Protein AF-A0A1V3CF51-F1 (afdb_monomer_lite)

InterPro domains:
  IPR002104 Integrase, catalytic domain [PS51898] (1-59)
  IPR011010 DNA breaking-rejoining enzyme, catalytic core [SSF56349] (2-57)
  IPR013762 Integrase-like, catalytic domain superfamily [G3DSA:1.10.443.10] (1-59)

Sequence (59 aa):
MNPGEIHKLHSAVFKVPHPERNHCLLLMGYLHGVQASE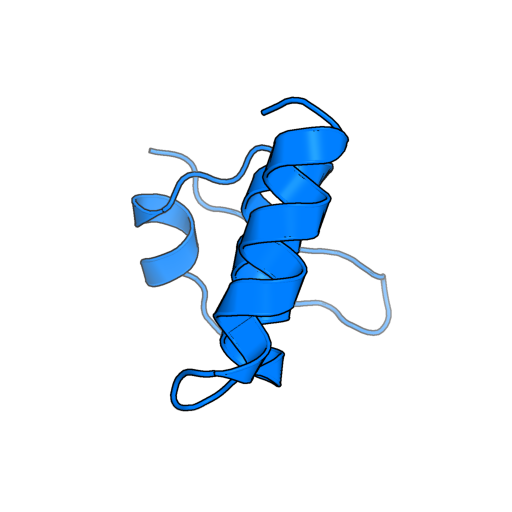LLGIKLSDIDLQAGNLNIRRL

Radius of gyration: 12.3 Å; chains: 1; bounding box: 29×22×30 Å

pLDDT: mean 91.62, std 3.73, range [74.19, 97.81]

Foldseek 3Di:
DDPVVLVVVLVVLVVDPPSVVVNVVSCCCVVVVQDPVQVVVFDPVQDDPVVRGGHTDDD

Secondary structure (DSSP, 8-state):
--HHHHHHHHHHHTTSSSHHHHHHHHHHHHHH---HHHHTT--GGGEETTTTEE-----

Organism: Escherichia coli (NCBI:txid562)

Structure (mmCIF, N/CA/C/O backbone):
data_AF-A0A1V3CF51-F1
#
_entry.id   AF-A0A1V3CF51-F1
#
loop_
_atom_site.group_PDB
_atom_site.id
_atom_site.type_symbol
_atom_site.label_atom_id
_atom_site.label_alt_id
_atom_site.label_comp_id
_atom_site.label_asym_id
_atom_site.label_entity_id
_atom_site.label_seq_id
_atom_site.pdbx_PDB_ins_code
_atom_site.Cartn_x
_atom_site.Cartn_y
_atom_site.Cartn_z
_atom_site.occupancy
_atom_site.B_iso_or_equiv
_atom_site.auth_seq_id
_atom_site.auth_comp_id
_atom_site.auth_asym_id
_atom_site.auth_atom_id
_atom_site.pdbx_PDB_model_num
ATOM 1 N N . MET A 1 1 ? 13.349 2.301 -0.279 1.00 74.19 1 MET A N 1
ATOM 2 C CA . MET A 1 1 ? 13.040 2.131 -1.713 1.00 74.19 1 MET A CA 1
ATOM 3 C C . MET A 1 1 ? 13.422 3.426 -2.410 1.00 74.19 1 MET A C 1
ATOM 5 O O . MET A 1 1 ? 12.981 4.476 -1.957 1.00 74.19 1 MET A O 1
ATOM 9 N N . ASN A 1 2 ? 14.315 3.390 -3.396 1.00 86.38 2 ASN A N 1
ATOM 10 C CA . ASN A 1 2 ? 14.756 4.598 -4.102 1.00 86.38 2 ASN A CA 1
ATOM 11 C C . ASN A 1 2 ? 13.772 4.977 -5.237 1.00 86.38 2 ASN A C 1
ATOM 13 O O . ASN A 1 2 ? 12.983 4.132 -5.671 1.00 86.38 2 ASN A O 1
ATOM 17 N N . PRO A 1 3 ? 13.810 6.218 -5.762 1.00 87.94 3 PRO A N 1
ATOM 18 C CA . PRO A 1 3 ? 12.864 6.660 -6.794 1.00 87.94 3 PRO A CA 1
ATOM 19 C C . PRO A 1 3 ? 12.860 5.809 -8.078 1.00 87.94 3 PRO A C 1
ATOM 21 O O . PRO A 1 3 ? 11.820 5.664 -8.725 1.00 87.94 3 PRO A O 1
ATOM 24 N N . GLY A 1 4 ? 14.001 5.217 -8.447 1.00 93.44 4 GLY A N 1
ATOM 25 C CA . GLY A 1 4 ? 14.115 4.343 -9.617 1.00 93.44 4 GLY A CA 1
ATOM 26 C C . GLY A 1 4 ? 13.428 2.988 -9.424 1.00 93.44 4 GLY A C 1
ATOM 27 O O . GLY A 1 4 ? 12.783 2.482 -10.342 1.00 93.44 4 GLY A O 1
ATOM 28 N N . GLU A 1 5 ? 13.517 2.408 -8.226 1.00 92.00 5 GLU A N 1
ATOM 29 C CA . GLU A 1 5 ? 12.783 1.189 -7.854 1.00 92.00 5 GLU A CA 1
ATOM 30 C C . GLU A 1 5 ? 11.271 1.423 -7.879 1.00 92.00 5 GLU A C 1
ATOM 32 O O . GLU A 1 5 ? 10.530 0.599 -8.416 1.00 92.00 5 GLU A O 1
ATOM 37 N N . ILE A 1 6 ? 10.820 2.580 -7.385 1.00 92.12 6 ILE A N 1
ATOM 38 C CA . ILE A 1 6 ? 9.404 2.965 -7.409 1.00 92.12 6 ILE A CA 1
ATOM 39 C C . ILE A 1 6 ? 8.877 3.072 -8.840 1.00 92.1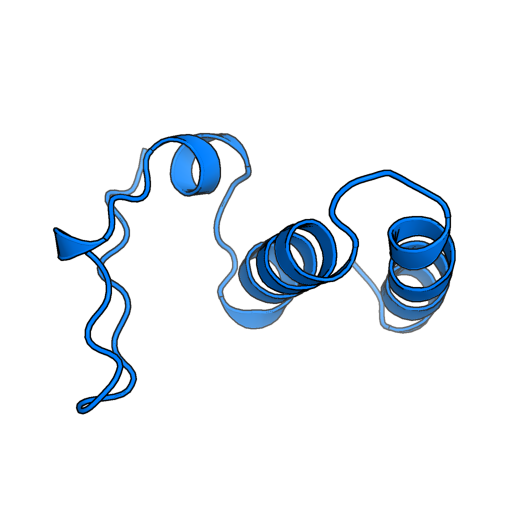2 6 ILE A C 1
ATOM 41 O O . ILE A 1 6 ? 7.805 2.545 -9.123 1.00 92.12 6 ILE A O 1
ATOM 45 N N . HIS A 1 7 ? 9.632 3.663 -9.769 1.00 93.06 7 HIS A N 1
ATOM 46 C CA . HIS A 1 7 ? 9.232 3.723 -11.1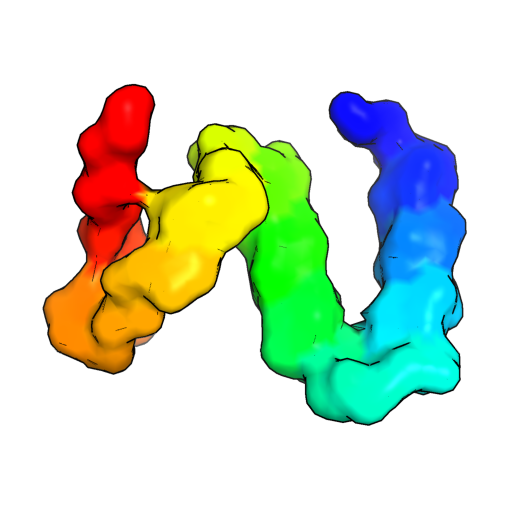82 1.00 93.06 7 HIS A CA 1
ATOM 47 C C . HIS A 1 7 ? 9.073 2.336 -11.821 1.00 93.06 7 HIS A C 1
ATOM 49 O O . HIS A 1 7 ? 8.138 2.096 -12.596 1.00 93.06 7 HIS A O 1
ATOM 55 N N . LYS A 1 8 ? 9.971 1.401 -11.487 1.00 95.44 8 LYS A N 1
ATOM 56 C CA . LYS A 1 8 ? 9.886 0.015 -11.966 1.00 95.44 8 LYS A CA 1
ATOM 57 C C . LYS A 1 8 ? 8.659 -0.692 -11.393 1.00 95.44 8 LYS A C 1
ATOM 59 O O . LYS A 1 8 ? 7.926 -1.328 -12.148 1.00 95.44 8 LYS A O 1
ATOM 64 N N . LEU A 1 9 ? 8.405 -0.544 -10.092 1.00 94.50 9 LEU A N 1
ATOM 65 C CA . LEU A 1 9 ? 7.240 -1.133 -9.428 1.00 94.50 9 LEU A CA 1
ATOM 66 C C . LEU A 1 9 ? 5.930 -0.532 -9.933 1.00 94.50 9 LEU A C 1
ATOM 68 O O . LEU A 1 9 ? 5.012 -1.282 -10.243 1.00 94.50 9 LEU A O 1
ATOM 72 N N . HIS A 1 10 ? 5.868 0.787 -10.116 1.00 93.94 10 HIS A N 1
ATOM 73 C CA . HIS A 1 10 ? 4.743 1.470 -10.752 1.00 93.94 10 HIS A CA 1
ATOM 74 C C . HIS A 1 10 ? 4.426 0.843 -12.114 1.00 93.94 10 HIS A C 1
ATOM 76 O O . HIS A 1 10 ? 3.307 0.407 -12.357 1.00 93.94 10 HIS A O 1
ATOM 82 N N . SER A 1 11 ? 5.437 0.700 -12.973 1.00 96.00 11 SER A N 1
ATOM 83 C CA . SER A 1 11 ? 5.273 0.097 -14.302 1.00 96.00 11 SER A CA 1
ATOM 84 C C . SER A 1 11 ? 4.853 -1.379 -14.251 1.00 96.00 11 SER A C 1
ATOM 86 O O . SER A 1 11 ? 4.190 -1.863 -15.167 1.00 96.00 11 SER A O 1
ATOM 88 N N . ALA A 1 12 ? 5.252 -2.114 -13.211 1.00 96.81 12 ALA A N 1
ATOM 89 C CA . ALA A 1 12 ? 4.885 -3.515 -13.018 1.00 96.81 12 ALA A CA 1
ATOM 90 C C . ALA A 1 12 ? 3.455 -3.681 -12.481 1.00 96.81 12 ALA A C 1
ATOM 92 O O . ALA A 1 12 ? 2.760 -4.613 -12.882 1.00 96.81 12 ALA A O 1
ATOM 93 N N . VAL A 1 13 ? 2.995 -2.766 -11.623 1.00 96.81 13 VAL A N 1
ATOM 94 C CA . VAL A 1 13 ? 1.650 -2.777 -11.032 1.00 96.81 13 VAL A CA 1
ATOM 95 C C . VAL A 1 13 ? 0.554 -2.762 -12.100 1.00 96.81 13 VAL A C 1
ATOM 97 O O . VAL A 1 13 ? -0.430 -3.483 -11.970 1.00 96.81 13 VAL A O 1
ATOM 100 N N . PHE A 1 14 ? 0.744 -2.021 -13.193 1.00 95.50 14 PHE A N 1
ATOM 101 C CA . PHE A 1 14 ? -0.229 -1.967 -14.292 1.00 95.50 14 PHE A CA 1
ATOM 102 C C . PHE A 1 14 ? -0.259 -3.222 -15.180 1.00 95.50 14 PHE A C 1
ATOM 104 O O . PHE A 1 14 ? -1.068 -3.300 -16.101 1.00 95.50 14 PHE A O 1
ATOM 111 N N . LYS A 1 15 ? 0.596 -4.218 -14.915 1.00 97.44 15 LYS A N 1
ATOM 112 C CA . LYS A 1 15 ? 0.639 -5.496 -15.649 1.00 97.44 15 LYS A CA 1
ATOM 113 C C . LYS A 1 15 ? -0.042 -6.644 -14.902 1.00 97.44 15 LYS A C 1
ATOM 115 O O . LYS A 1 15 ? -0.050 -7.766 -15.400 1.00 97.44 15 LYS A O 1
ATOM 120 N N . VAL A 1 16 ? -0.575 -6.388 -13.708 1.00 94.94 16 VAL A N 1
ATOM 121 C CA . VAL A 1 16 ? -1.222 -7.392 -12.853 1.00 94.94 16 VAL A CA 1
ATOM 122 C C . VAL A 1 16 ? -2.680 -7.008 -12.564 1.00 94.94 16 VAL A C 1
ATOM 124 O O . VAL A 1 16 ? -3.043 -5.840 -12.711 1.00 94.94 16 VAL A O 1
ATOM 127 N N . PRO A 1 17 ? -3.536 -7.955 -12.137 1.00 97.81 17 PRO A N 1
ATOM 128 C CA . PRO A 1 17 ? -4.917 -7.646 -11.776 1.00 97.81 17 PRO A CA 1
ATOM 129 C C . PRO A 1 17 ? -5.037 -6.603 -10.655 1.00 97.81 17 PRO A C 1
ATOM 131 O O . PRO A 1 17 ? -4.246 -6.596 -9.707 1.00 97.81 17 PRO A O 1
ATOM 134 N N . HIS A 1 18 ? -6.095 -5.789 -10.728 1.00 95.81 18 HIS A N 1
ATOM 135 C CA . HIS A 1 18 ? -6.409 -4.692 -9.798 1.00 95.81 18 HIS A CA 1
ATOM 136 C C . HIS A 1 18 ? -5.302 -3.624 -9.698 1.00 95.81 18 HIS A C 1
ATOM 138 O O . HIS A 1 18 ? -4.804 -3.349 -8.597 1.00 95.81 18 HIS A O 1
ATOM 144 N N . PRO A 1 19 ? -4.888 -3.034 -10.830 1.00 96.25 19 PRO A N 1
ATOM 145 C CA . PRO A 1 19 ? -3.732 -2.150 -10.873 1.00 96.25 19 PRO A CA 1
ATOM 146 C C . PRO A 1 19 ? -3.913 -0.886 -10.023 1.00 96.25 19 PRO A C 1
ATOM 148 O O . PRO A 1 19 ? -2.979 -0.500 -9.329 1.00 96.25 19 PRO A O 1
ATOM 151 N N . GLU A 1 20 ? -5.106 -0.291 -9.968 1.00 94.62 20 GLU A N 1
ATOM 152 C CA . GLU A 1 20 ? -5.388 0.910 -9.166 1.00 94.62 20 GLU A CA 1
ATOM 153 C C . GLU A 1 20 ? -5.229 0.628 -7.669 1.00 94.62 20 GLU A C 1
ATOM 155 O O . GLU A 1 20 ? -4.562 1.375 -6.949 1.00 94.62 20 GLU A O 1
ATOM 160 N N . ARG A 1 21 ? -5.783 -0.501 -7.204 1.00 92.69 21 ARG A N 1
ATOM 161 C CA . ARG A 1 21 ? -5.633 -0.956 -5.816 1.00 92.69 21 ARG A CA 1
ATOM 162 C C . ARG A 1 21 ? -4.163 -1.196 -5.495 1.00 92.69 21 ARG A C 1
ATOM 164 O O . ARG A 1 21 ? -3.665 -0.700 -4.491 1.00 92.69 21 ARG A O 1
ATOM 171 N N . ASN A 1 22 ? -3.462 -1.956 -6.332 1.00 94.75 22 ASN A N 1
ATOM 172 C CA . ASN A 1 22 ? -2.062 -2.302 -6.088 1.00 94.75 22 ASN A CA 1
ATOM 173 C C . ASN A 1 22 ? -1.159 -1.057 -6.140 1.00 94.75 22 ASN A C 1
ATOM 175 O O . ASN A 1 22 ? -0.196 -0.968 -5.381 1.00 94.75 22 ASN A O 1
ATOM 179 N N . HIS A 1 23 ? -1.498 -0.080 -6.983 1.00 94.75 23 HIS A N 1
ATOM 180 C CA . HIS A 1 23 ? -0.809 1.203 -7.052 1.00 94.75 23 HIS A CA 1
ATOM 181 C C . HIS A 1 23 ? -1.015 2.005 -5.766 1.00 94.75 23 HIS A C 1
ATOM 183 O O . HIS A 1 23 ? -0.042 2.493 -5.193 1.00 94.75 23 HIS A O 1
ATOM 189 N N . CYS A 1 24 ? -2.252 2.061 -5.263 1.00 92.00 24 CYS A N 1
ATOM 190 C CA . CYS A 1 24 ? -2.558 2.665 -3.970 1.00 92.00 24 CYS A CA 1
ATOM 191 C C . CYS A 1 24 ? -1.749 2.004 -2.840 1.00 92.00 24 CYS A C 1
ATOM 193 O O . CYS A 1 24 ? -1.070 2.701 -2.093 1.00 92.00 24 CYS A O 1
ATOM 195 N N . LEU A 1 25 ? -1.724 0.668 -2.764 1.00 92.06 25 LEU A N 1
ATOM 196 C CA . LEU A 1 25 ? -0.954 -0.064 -1.747 1.00 92.06 25 LEU A CA 1
ATOM 197 C C . LEU A 1 25 ? 0.557 0.211 -1.835 1.00 92.06 25 LEU A C 1
ATOM 199 O O . LEU A 1 25 ? 1.207 0.404 -0.807 1.00 92.06 25 LEU A O 1
ATOM 203 N N . LEU A 1 26 ? 1.114 0.277 -3.050 1.00 93.38 26 LEU A N 1
ATOM 204 C CA . LEU A 1 26 ? 2.517 0.638 -3.271 1.00 93.38 26 LEU A CA 1
ATOM 205 C C . LEU A 1 26 ? 2.821 2.047 -2.743 1.00 93.38 26 LEU A C 1
ATOM 207 O O . LEU A 1 26 ? 3.817 2.241 -2.044 1.00 93.38 26 LEU A O 1
ATOM 211 N N . LEU A 1 27 ? 1.962 3.021 -3.055 1.00 91.69 27 LEU A N 1
ATOM 212 C CA . LEU A 1 27 ? 2.113 4.394 -2.577 1.00 91.69 27 LEU A CA 1
ATOM 213 C C . LEU A 1 27 ? 1.958 4.492 -1.059 1.00 91.69 27 LEU A C 1
ATOM 215 O O . LEU A 1 27 ? 2.721 5.217 -0.431 1.00 91.69 27 LEU A O 1
ATOM 219 N N . MET A 1 28 ? 1.042 3.732 -0.459 1.00 90.69 28 MET A N 1
ATOM 220 C CA . MET A 1 28 ? 0.878 3.695 0.996 1.00 90.69 28 MET A CA 1
ATOM 221 C C . MET A 1 28 ? 2.135 3.183 1.705 1.00 90.69 28 MET A C 1
ATOM 223 O O . MET A 1 28 ? 2.574 3.771 2.694 1.00 90.69 28 MET A O 1
ATOM 227 N N . GLY A 1 29 ? 2.764 2.134 1.171 1.00 91.31 29 GLY A N 1
ATOM 228 C CA . GLY A 1 29 ? 4.040 1.649 1.694 1.00 91.31 29 GLY A CA 1
ATOM 229 C C . GLY A 1 29 ? 5.180 2.653 1.509 1.00 91.31 29 GLY A C 1
ATOM 230 O O . GLY A 1 29 ? 5.992 2.838 2.414 1.00 91.31 29 GLY A O 1
ATOM 231 N N . TYR A 1 30 ? 5.227 3.336 0.362 1.00 91.56 30 TYR A N 1
ATOM 232 C CA . TYR A 1 30 ? 6.303 4.275 0.035 1.00 91.56 30 TYR A CA 1
ATOM 233 C C . TYR A 1 30 ? 6.198 5.626 0.759 1.00 91.56 30 TYR A C 1
ATOM 235 O O . TYR A 1 30 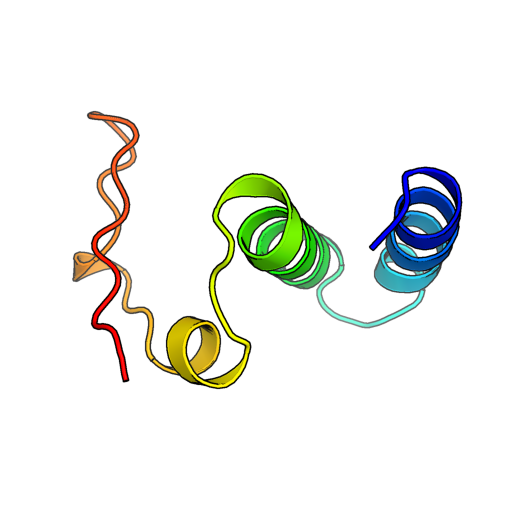? 7.184 6.087 1.327 1.00 91.56 30 TYR A O 1
ATOM 243 N N . LEU A 1 31 ? 5.026 6.264 0.736 1.00 89.12 31 LEU A N 1
ATOM 244 C CA . LEU A 1 31 ? 4.812 7.617 1.265 1.00 89.12 31 LEU A CA 1
ATOM 245 C C . LEU A 1 31 ? 4.579 7.623 2.776 1.00 89.12 31 LEU A C 1
ATOM 247 O O . LEU A 1 31 ? 5.048 8.523 3.467 1.00 89.12 31 LEU A O 1
ATOM 251 N N . HIS A 1 32 ? 3.853 6.627 3.286 1.00 87.50 32 HIS A N 1
ATOM 252 C CA . HIS A 1 32 ? 3.401 6.598 4.680 1.00 87.50 32 HIS A CA 1
ATOM 253 C C . HIS A 1 32 ? 4.152 5.567 5.539 1.00 87.50 32 HIS A C 1
ATOM 255 O O . HIS A 1 32 ? 3.907 5.474 6.744 1.00 87.50 32 HIS A O 1
ATOM 261 N N . GLY A 1 33 ? 5.069 4.793 4.941 1.00 90.12 33 GLY A N 1
ATOM 262 C CA . GLY A 1 33 ? 5.842 3.769 5.649 1.00 90.12 33 GLY A CA 1
ATOM 263 C C . GLY A 1 33 ? 4.962 2.668 6.245 1.00 90.12 33 GLY A C 1
ATOM 264 O O . GLY A 1 33 ? 5.268 2.149 7.318 1.00 90.12 33 GLY A O 1
ATOM 265 N N . VAL A 1 34 ? 3.828 2.370 5.605 1.00 90.25 34 VAL A N 1
ATOM 266 C CA . VAL A 1 34 ? 2.902 1.325 6.057 1.00 90.25 34 VAL A CA 1
ATOM 267 C C . VAL A 1 34 ? 3.432 -0.036 5.617 1.00 90.25 34 VAL A C 1
ATOM 269 O O . VAL A 1 34 ? 3.801 -0.235 4.457 1.00 90.25 34 VAL A O 1
ATOM 272 N N . GLN A 1 35 ? 3.480 -0.987 6.541 1.00 91.31 35 GLN A N 1
ATOM 273 C CA . GLN A 1 35 ? 3.954 -2.337 6.258 1.00 91.31 35 GLN A CA 1
ATOM 274 C C . GLN A 1 35 ? 2.890 -3.153 5.520 1.00 91.31 35 GLN A C 1
ATOM 276 O O . GLN A 1 35 ? 1.690 -2.933 5.671 1.00 91.31 35 GLN A O 1
ATOM 281 N N . ALA A 1 36 ? 3.318 -4.159 4.754 1.00 90.69 36 ALA A N 1
ATOM 282 C CA . ALA A 1 36 ? 2.396 -5.016 4.008 1.00 90.69 36 ALA A CA 1
ATOM 283 C C . ALA A 1 36 ? 1.352 -5.694 4.915 1.00 90.69 36 ALA A C 1
ATOM 285 O O . ALA A 1 36 ? 0.178 -5.749 4.570 1.00 90.69 36 ALA A O 1
ATOM 286 N N . SER A 1 37 ? 1.758 -6.162 6.095 1.00 91.94 37 SER A N 1
ATOM 287 C CA . SER A 1 37 ? 0.863 -6.767 7.089 1.00 91.94 37 SER A CA 1
ATOM 288 C C . SER A 1 37 ? -0.171 -5.784 7.649 1.00 91.94 37 SER A C 1
ATOM 290 O O . SER A 1 37 ? -1.316 -6.171 7.867 1.00 91.94 37 SER A O 1
ATOM 292 N N . GLU A 1 38 ? 0.198 -4.513 7.824 1.00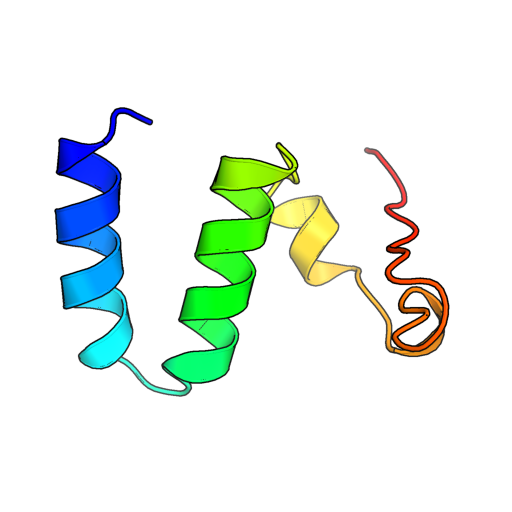 91.81 38 GLU A N 1
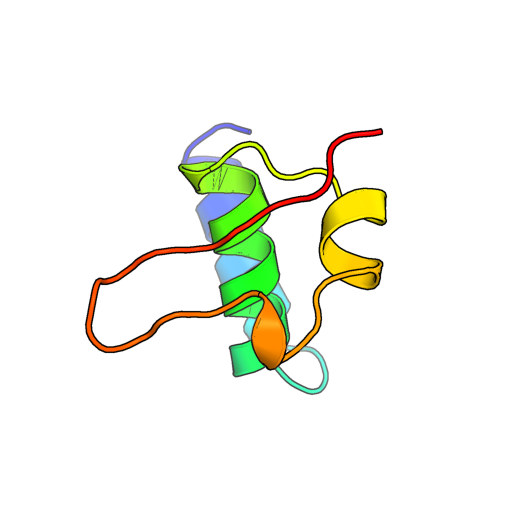ATOM 293 C CA . GLU A 1 38 ? -0.714 -3.442 8.244 1.00 91.81 38 GLU A CA 1
ATOM 294 C C . GLU A 1 38 ? -1.732 -3.126 7.135 1.00 91.81 38 GLU A C 1
ATOM 296 O O . GLU A 1 38 ? -2.929 -3.023 7.405 1.00 91.81 38 GLU A O 1
ATOM 301 N N . LEU A 1 39 ? -1.281 -3.056 5.872 1.00 90.25 39 LEU A N 1
ATOM 302 C CA . LEU A 1 39 ? -2.137 -2.815 4.701 1.00 90.25 39 LEU A CA 1
ATOM 303 C C . LEU A 1 39 ? -3.232 -3.875 4.536 1.00 90.25 39 LEU A C 1
ATOM 305 O O . LEU A 1 39 ? -4.361 -3.545 4.177 1.00 90.25 39 LEU A O 1
ATOM 309 N N . LEU A 1 40 ? -2.913 -5.141 4.813 1.00 89.31 40 LEU A N 1
ATOM 310 C CA . LEU A 1 40 ? -3.868 -6.250 4.730 1.00 89.31 40 LEU A CA 1
ATOM 311 C C . LEU A 1 40 ? -4.979 -6.167 5.793 1.00 89.31 40 LEU A C 1
ATOM 313 O O . LEU A 1 40 ? -6.012 -6.818 5.644 1.00 89.31 40 LEU A O 1
ATOM 317 N N . GLY A 1 41 ? -4.779 -5.380 6.855 1.00 89.31 41 GLY A N 1
ATOM 318 C CA . GLY A 1 41 ? -5.736 -5.200 7.947 1.00 89.31 41 GLY A CA 1
ATOM 319 C C . GLY A 1 41 ? -6.626 -3.957 7.839 1.00 89.31 41 GLY A C 1
ATOM 320 O O . GLY A 1 41 ? -7.491 -3.781 8.705 1.00 89.31 41 GLY A O 1
ATOM 321 N N . ILE A 1 42 ? -6.423 -3.107 6.823 1.00 89.19 42 ILE A N 1
ATOM 322 C CA . ILE A 1 42 ? -7.167 -1.852 6.643 1.00 89.19 42 ILE A CA 1
ATOM 323 C C . ILE A 1 42 ? -8.633 -2.142 6.321 1.00 89.19 42 ILE A C 1
ATOM 325 O O . ILE A 1 42 ? -8.957 -2.929 5.427 1.00 89.19 42 ILE A O 1
ATOM 329 N N . LYS A 1 43 ? -9.533 -1.458 7.027 1.00 91.19 43 LYS A N 1
ATOM 330 C CA . LYS A 1 43 ? -10.974 -1.456 6.761 1.00 91.19 43 LYS A CA 1
ATOM 331 C C . LYS A 1 43 ? -11.397 -0.113 6.175 1.00 91.19 43 LYS A C 1
ATOM 333 O O . LYS A 1 43 ? -10.754 0.902 6.405 1.00 91.19 43 LYS A O 1
ATOM 338 N N . LEU A 1 44 ? -12.544 -0.078 5.495 1.00 90.00 44 LEU A N 1
ATOM 339 C CA . LEU A 1 44 ? -13.131 1.191 5.037 1.00 90.00 44 LEU A CA 1
ATOM 340 C C . LEU A 1 44 ? -13.390 2.167 6.196 1.00 90.00 44 LEU A C 1
ATOM 342 O O . LEU A 1 44 ? -13.248 3.366 6.015 1.00 90.00 44 LEU A O 1
ATOM 346 N N . SER A 1 45 ? -13.702 1.657 7.392 1.00 93.94 45 SER A N 1
ATOM 347 C CA . SER A 1 45 ? -13.876 2.468 8.605 1.00 93.94 45 SER A CA 1
ATOM 348 C C . SER A 1 45 ? -12.594 3.148 9.094 1.00 93.94 45 SER A C 1
ATOM 350 O O . SER A 1 45 ? -12.670 4.025 9.945 1.00 93.94 45 SER A O 1
ATOM 352 N N . ASP A 1 46 ? -11.429 2.720 8.606 1.00 92.25 46 ASP A N 1
ATOM 353 C CA . ASP A 1 46 ? -10.135 3.305 8.957 1.00 92.25 46 ASP A CA 1
ATOM 354 C C . ASP A 1 46 ? -9.765 4.482 8.027 1.00 92.25 46 ASP A C 1
ATOM 356 O O . ASP A 1 46 ? -8.735 5.125 8.233 1.00 92.25 46 ASP A O 1
ATOM 360 N N . ILE A 1 47 ? -10.580 4.762 6.999 1.00 90.94 47 ILE A N 1
ATOM 361 C CA . ILE A 1 47 ? -10.315 5.766 5.964 1.00 90.94 47 ILE A CA 1
ATOM 362 C C . ILE A 1 47 ? -11.319 6.914 6.093 1.00 90.94 47 ILE A C 1
ATOM 364 O O . ILE A 1 47 ? -12.519 6.726 5.896 1.00 90.94 47 ILE A O 1
ATOM 368 N N . ASP A 1 48 ? -10.812 8.121 6.331 1.00 92.94 48 ASP A N 1
ATOM 369 C CA . ASP A 1 48 ? -11.579 9.358 6.213 1.00 92.94 48 ASP A CA 1
ATOM 370 C C . ASP A 1 48 ? -11.112 10.126 4.972 1.00 92.94 48 ASP A C 1
ATOM 372 O O . ASP A 1 48 ? -10.108 10.840 4.984 1.00 92.94 48 ASP A O 1
ATOM 376 N N . LEU A 1 49 ? -11.853 9.964 3.874 1.00 88.81 49 LEU A N 1
ATOM 377 C CA . LEU A 1 49 ? -11.550 10.634 2.609 1.00 88.81 49 LEU A CA 1
ATOM 378 C C . LEU A 1 49 ? -11.834 12.141 2.641 1.00 88.81 49 LEU A C 1
ATOM 380 O O . LEU A 1 49 ? -11.252 12.864 1.837 1.00 88.81 49 LEU A O 1
ATOM 384 N N . GLN A 1 50 ? -12.716 12.621 3.527 1.00 93.69 50 GLN A N 1
ATOM 385 C CA . GLN A 1 50 ? -13.015 14.053 3.626 1.00 93.69 50 GLN A CA 1
ATOM 386 C C . GLN A 1 50 ? -11.911 14.785 4.384 1.00 93.69 50 GLN A C 1
ATOM 388 O O . GLN A 1 50 ? -11.473 15.848 3.946 1.00 93.69 50 GLN A O 1
ATOM 393 N N . ALA A 1 51 ? -11.439 14.207 5.490 1.00 93.81 51 ALA A N 1
ATOM 394 C CA . ALA A 1 51 ? -10.321 14.755 6.250 1.00 93.81 51 ALA A CA 1
ATOM 395 C C . ALA A 1 51 ? -8.957 14.465 5.599 1.00 93.81 51 ALA A C 1
ATOM 397 O O . ALA A 1 51 ? -7.984 15.154 5.894 1.00 93.81 51 ALA A O 1
ATOM 398 N N . GLY A 1 52 ? -8.879 13.467 4.710 1.00 88.88 52 GLY A N 1
ATOM 399 C CA . GLY A 1 52 ? -7.616 13.001 4.134 1.00 88.88 52 GLY A CA 1
ATOM 400 C C . GLY A 1 52 ? -6.799 12.158 5.116 1.00 88.88 52 GLY A C 1
ATOM 401 O O . GLY A 1 52 ? -5.570 12.125 5.032 1.00 88.88 52 GLY A O 1
ATOM 402 N N . ASN A 1 53 ? -7.471 11.479 6.048 1.00 90.25 53 ASN A N 1
ATOM 403 C CA . ASN A 1 53 ? -6.840 10.745 7.136 1.00 90.25 53 ASN A CA 1
ATOM 404 C C . ASN A 1 53 ? -6.964 9.232 6.936 1.00 90.25 53 ASN A C 1
ATOM 406 O O . ASN A 1 53 ? -7.982 8.711 6.481 1.00 90.25 53 ASN A O 1
ATOM 410 N N . LEU A 1 54 ? -5.923 8.518 7.358 1.00 89.19 54 LEU A N 1
ATOM 411 C CA . LEU A 1 54 ? -5.882 7.063 7.396 1.00 89.19 54 LEU A CA 1
ATOM 412 C C . LEU A 1 54 ? -5.430 6.609 8.781 1.00 89.19 54 LEU A C 1
ATOM 414 O O . LEU A 1 54 ? -4.324 6.938 9.216 1.00 89.19 54 LEU A O 1
ATOM 418 N N . ASN A 1 55 ? -6.263 5.827 9.459 1.00 91.06 55 ASN A N 1
ATOM 419 C CA . ASN A 1 55 ? -5.933 5.260 10.758 1.00 91.06 55 ASN A CA 1
ATOM 420 C C . ASN A 1 55 ? -5.286 3.877 10.600 1.00 91.06 55 ASN A C 1
ATOM 422 O O . ASN A 1 55 ? -5.960 2.880 10.348 1.00 91.06 55 ASN A O 1
ATOM 426 N N . ILE A 1 56 ? -3.967 3.798 10.770 1.00 89.50 56 ILE A N 1
ATOM 427 C CA . ILE A 1 56 ? -3.233 2.530 10.703 1.00 89.50 56 ILE A CA 1
ATOM 428 C C . ILE A 1 56 ? -3.062 1.949 12.104 1.00 89.50 56 ILE A C 1
ATOM 430 O O . ILE A 1 56 ? -2.422 2.550 12.969 1.00 89.50 56 ILE A O 1
ATOM 434 N N . ARG A 1 57 ? -3.557 0.726 12.309 1.00 87.81 57 ARG A N 1
ATOM 435 C CA . ARG A 1 57 ? -3.203 -0.080 13.483 1.00 87.81 57 ARG A CA 1
ATOM 436 C C . ARG A 1 57 ? -1.817 -0.684 13.263 1.00 87.81 57 ARG A C 1
ATOM 438 O O . ARG A 1 57 ? -1.660 -1.559 12.416 1.00 87.81 57 ARG A O 1
ATOM 445 N N . ARG A 1 58 ? -0.831 -0.166 13.999 1.00 87.88 58 ARG A N 1
ATOM 446 C CA . ARG A 1 58 ? 0.568 -0.612 13.947 1.00 87.88 58 ARG A CA 1
ATOM 447 C C . ARG A 1 58 ? 0.727 -1.990 14.591 1.00 87.88 58 ARG A C 1
ATOM 449 O O . ARG A 1 58 ? 0.038 -2.284 15.571 1.00 87.88 58 ARG A O 1
ATOM 456 N N . LEU A 1 59 ? 1.621 -2.797 14.025 1.00 82.94 59 LEU A N 1
ATOM 457 C CA . LEU A 1 59 ? 2.097 -4.060 14.602 1.00 82.94 59 LEU A CA 1
ATOM 458 C C . LEU A 1 59 ? 3.370 -3.849 15.423 1.00 82.94 59 LEU A C 1
ATOM 460 O O . LEU A 1 59 ? 4.152 -2.939 15.062 1.00 82.94 59 LEU A O 1
#